Protein AF-A0A1W9R010-F1 (afdb_monomer)

pLDDT: mean 75.52, std 16.59, range 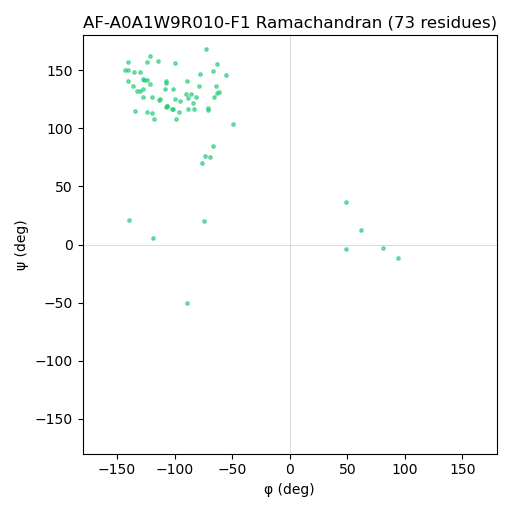[31.22, 95.25]

Secondary structure (DSSP, 8-state):
--EEEEETTEEEEE-TT-EEEEE-----TTS------EEEEPP-EEEEEE-TTS--EEEEEE--EEEEEE-----

Mean predicted aligned error: 8.99 Å

Structure (mmCIF, N/CA/C/O backbone):
data_AF-A0A1W9R010-F1
#
_entry.id   AF-A0A1W9R010-F1
#
loop_
_atom_site.group_PDB
_atom_site.id
_atom_site.type_symbol
_atom_site.label_atom_id
_atom_site.label_alt_id
_atom_site.label_comp_id
_atom_site.label_asym_id
_atom_site.label_entity_id
_atom_site.label_seq_id
_atom_site.pdbx_PDB_ins_code
_atom_site.Cartn_x
_atom_site.Cartn_y
_atom_site.Cartn_z
_atom_site.occupancy
_atom_site.B_iso_or_equiv
_atom_site.auth_seq_id
_atom_site.auth_comp_id
_atom_site.auth_asym_id
_atom_site.auth_atom_id
_atom_site.pdbx_PDB_model_num
ATOM 1 N N . MET A 1 1 ? -15.048 16.072 15.632 1.00 71.25 1 MET A N 1
ATOM 2 C CA . MET A 1 1 ? -13.864 15.901 16.506 1.00 71.25 1 MET A CA 1
ATOM 3 C C . MET A 1 1 ? -12.708 15.373 15.661 1.00 71.25 1 MET A C 1
ATOM 5 O O . MET A 1 1 ? -12.998 14.730 14.659 1.00 71.25 1 MET A O 1
ATOM 9 N N . TYR A 1 2 ? -11.445 15.692 15.968 1.00 79.00 2 TYR A N 1
ATOM 10 C CA . TYR A 1 2 ? -10.294 15.162 15.220 1.00 79.00 2 TYR A CA 1
ATOM 11 C C . TYR A 1 2 ? -9.238 14.585 16.165 1.00 79.00 2 TYR A C 1
ATOM 13 O O . TYR A 1 2 ? -9.067 15.092 17.269 1.00 79.00 2 TYR A O 1
ATOM 21 N N . ALA A 1 3 ? -8.521 13.562 15.706 1.00 73.94 3 ALA A N 1
ATOM 22 C CA . ALA A 1 3 ? -7.385 12.961 16.399 1.00 73.94 3 ALA A CA 1
ATOM 23 C C . AL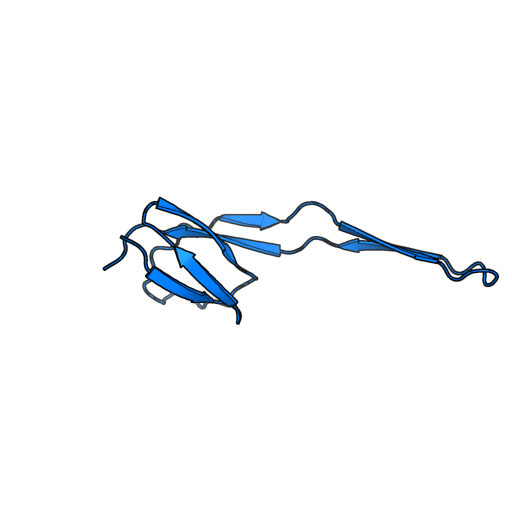A A 1 3 ? -6.140 12.982 15.502 1.00 73.94 3 ALA A C 1
ATOM 25 O O . ALA A 1 3 ? -6.249 13.059 14.275 1.00 73.94 3 ALA A O 1
ATOM 26 N N . ILE A 1 4 ? -4.953 12.922 16.110 1.00 82.00 4 ILE A N 1
ATOM 27 C CA . ILE A 1 4 ? -3.692 12.713 15.392 1.00 82.00 4 ILE A CA 1
ATOM 28 C C . ILE A 1 4 ? -3.219 11.297 15.694 1.00 82.00 4 ILE A C 1
ATOM 30 O O . ILE A 1 4 ? -2.949 10.964 16.845 1.00 82.00 4 ILE A O 1
ATOM 34 N N . ILE A 1 5 ? -3.106 10.472 14.659 1.00 78.69 5 ILE A N 1
ATOM 35 C CA . ILE A 1 5 ? -2.602 9.102 14.763 1.00 78.69 5 ILE A CA 1
ATOM 36 C C . ILE A 1 5 ? -1.210 9.019 14.144 1.00 78.69 5 ILE A C 1
ATOM 38 O O . ILE A 1 5 ? -0.943 9.635 13.111 1.00 78.69 5 ILE A O 1
ATOM 42 N N . LYS A 1 6 ? -0.311 8.252 14.764 1.00 78.56 6 LYS A N 1
ATOM 43 C CA . LYS A 1 6 ? 1.013 7.954 14.210 1.00 78.56 6 LYS A CA 1
ATOM 44 C C . LYS A 1 6 ? 1.033 6.510 13.725 1.00 78.56 6 LYS A C 1
ATOM 46 O O . LYS A 1 6 ? 0.862 5.598 14.524 1.00 78.56 6 LYS A O 1
ATOM 51 N N . ALA A 1 7 ? 1.271 6.312 12.435 1.00 75.00 7 ALA A N 1
ATOM 52 C CA . ALA A 1 7 ? 1.346 4.995 11.810 1.00 75.00 7 ALA A CA 1
ATOM 53 C C . ALA A 1 7 ? 2.468 4.976 10.770 1.00 75.00 7 ALA A C 1
ATOM 55 O O . ALA A 1 7 ? 2.682 5.963 10.065 1.00 75.00 7 ALA A O 1
ATOM 56 N N . SER A 1 8 ? 3.212 3.869 10.699 1.00 69.69 8 SER A N 1
ATOM 57 C CA . SER A 1 8 ? 4.287 3.657 9.713 1.00 69.69 8 SER A CA 1
ATOM 58 C C . SER A 1 8 ? 5.286 4.827 9.606 1.00 69.69 8 SER A C 1
ATOM 60 O O . SER A 1 8 ? 5.749 5.182 8.526 1.00 69.69 8 SER A O 1
ATOM 62 N N . GLY A 1 9 ? 5.594 5.467 10.741 1.00 76.81 9 GLY A N 1
ATOM 63 C CA . GLY A 1 9 ? 6.527 6.598 10.827 1.00 76.81 9 GLY A CA 1
ATOM 64 C C . GLY A 1 9 ? 5.959 7.971 10.439 1.00 76.81 9 GLY A C 1
ATOM 65 O O . GLY A 1 9 ? 6.666 8.963 10.596 1.00 76.81 9 GLY A O 1
ATOM 66 N N . GLN A 1 10 ? 4.701 8.061 10.002 1.00 82.56 10 GLN A N 1
ATOM 67 C CA . GLN A 1 10 ? 4.030 9.309 9.613 1.00 82.56 10 GLN A CA 1
ATOM 68 C C . GLN A 1 10 ? 2.874 9.641 10.569 1.00 82.56 10 GLN A C 1
ATOM 70 O O . GLN A 1 10 ? 2.366 8.764 11.269 1.00 82.56 10 GLN A O 1
ATOM 75 N N . GLN A 1 11 ? 2.479 10.916 10.625 1.00 82.62 11 GLN A N 1
ATOM 76 C CA . GLN A 1 11 ? 1.326 11.378 11.403 1.00 82.62 11 GLN A CA 1
ATOM 77 C C . GLN A 1 11 ? 0.168 11.746 10.475 1.00 82.62 11 GLN A C 1
ATOM 79 O O . GLN A 1 11 ? 0.378 12.384 9.445 1.00 82.62 11 GLN A O 1
ATOM 84 N N . PHE A 1 12 ? -1.050 11.382 10.870 1.00 82.62 12 PHE A N 1
ATOM 85 C CA . PHE A 1 12 ? -2.274 11.654 10.123 1.00 82.62 12 PHE A CA 1
ATOM 86 C C . PHE A 1 12 ? -3.293 12.335 11.030 1.00 82.62 12 PHE A C 1
ATOM 88 O O . PHE A 1 12 ? -3.518 11.894 12.156 1.00 82.62 12 PHE A O 1
ATOM 95 N N . LYS A 1 13 ? -3.924 13.397 10.527 1.00 83.19 13 LYS A N 1
ATOM 96 C CA . LYS A 1 13 ? -5.086 14.027 11.158 1.00 83.19 13 LYS A CA 1
ATOM 97 C C . LYS A 1 13 ? -6.345 13.335 10.649 1.00 83.19 13 LYS A C 1
ATOM 99 O O . LYS A 1 13 ? -6.521 13.251 9.437 1.00 83.19 13 LYS A O 1
ATOM 104 N N . VAL A 1 14 ? -7.191 12.855 11.556 1.00 81.81 14 VAL A N 1
ATOM 105 C CA . VAL A 1 14 ? -8.317 11.974 11.212 1.00 81.81 14 VAL A CA 1
ATOM 106 C C . VAL A 1 14 ? -9.597 12.382 11.923 1.00 81.81 14 VAL A C 1
ATOM 108 O O . VAL A 1 14 ? -9.552 12.888 13.047 1.00 81.81 14 VAL A O 1
ATOM 111 N N . GLN A 1 15 ? -10.729 12.146 11.269 1.00 78.88 15 GLN A N 1
ATOM 112 C CA . GLN A 1 15 ? -12.077 12.275 11.813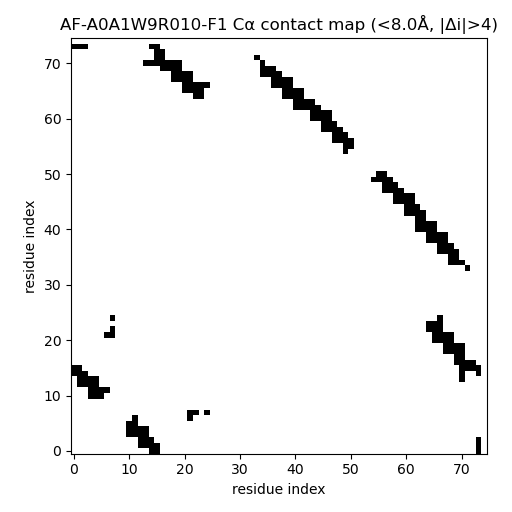 1.00 78.88 15 GLN A CA 1
ATOM 113 C C . GLN A 1 15 ? -12.820 10.932 11.716 1.00 78.88 15 GLN A C 1
ATOM 115 O O . GLN A 1 15 ? -12.418 10.019 10.992 1.00 78.88 15 GLN A O 1
ATOM 120 N N . GLU A 1 16 ? -13.905 10.787 12.478 1.00 78.00 16 GLU A N 1
ATOM 121 C CA . GLU A 1 16 ? -14.758 9.599 12.392 1.00 78.00 16 GLU A CA 1
ATOM 122 C C . GLU A 1 16 ? -15.365 9.470 10.991 1.00 78.00 16 GLU A C 1
ATOM 124 O O . GLU A 1 16 ? -15.916 10.426 10.448 1.00 78.00 16 GLU A O 1
ATOM 129 N N . GLY A 1 17 ? -15.275 8.275 10.405 1.00 77.19 17 GLY A N 1
ATOM 130 C CA . GLY A 1 17 ? -15.749 7.992 9.051 1.00 77.19 17 GLY A CA 1
ATOM 131 C C . GLY A 1 17 ? -14.690 8.110 7.951 1.00 77.19 17 GLY A C 1
ATOM 132 O O . GLY A 1 17 ? -14.947 7.619 6.848 1.00 77.19 17 GLY A O 1
ATOM 133 N N . ASP A 1 18 ? -13.508 8.666 8.236 1.00 78.44 18 ASP A N 1
ATOM 134 C CA . ASP A 1 18 ? -12.433 8.808 7.251 1.00 78.44 18 ASP A CA 1
ATOM 135 C C . ASP A 1 18 ? -11.857 7.457 6.804 1.00 78.44 18 ASP A C 1
ATOM 137 O O . ASP A 1 18 ? -11.805 6.478 7.558 1.00 78.44 18 ASP A O 1
ATOM 141 N N . ILE A 1 19 ? -11.389 7.421 5.554 1.00 78.69 19 ILE A N 1
ATOM 142 C CA . ILE A 1 19 ? -10.690 6.277 4.963 1.00 78.69 19 ILE A CA 1
ATOM 143 C C . ILE A 1 19 ? -9.242 6.677 4.699 1.00 78.69 19 ILE A C 1
ATOM 145 O O . ILE A 1 19 ? -8.980 7.636 3.976 1.00 78.69 19 ILE A O 1
ATOM 149 N N . ILE A 1 20 ? -8.304 5.912 5.252 1.00 79.00 20 ILE A N 1
ATOM 150 C CA . ILE A 1 20 ? -6.871 6.207 5.213 1.00 79.00 20 ILE A CA 1
ATOM 151 C C . ILE A 1 20 ? -6.121 4.997 4.663 1.00 79.00 20 ILE A C 1
ATOM 153 O O . ILE A 1 20 ? -6.467 3.847 4.941 1.00 79.00 20 ILE A O 1
ATOM 157 N N . CYS A 1 21 ? -5.095 5.266 3.858 1.00 76.75 21 CYS A N 1
ATOM 158 C CA . CYS A 1 21 ? -4.201 4.250 3.318 1.00 76.75 21 CYS A CA 1
ATOM 159 C C . CYS A 1 21 ? -2.885 4.263 4.100 1.00 76.75 21 CYS A C 1
ATOM 161 O O . CYS A 1 21 ? -2.155 5.254 4.057 1.00 76.75 21 CYS A O 1
ATOM 163 N N . PHE A 1 22 ? -2.574 3.162 4.776 1.00 76.31 22 PHE A N 1
ATOM 164 C CA . PHE A 1 22 ? -1.294 2.951 5.445 1.00 76.31 22 PHE A CA 1
ATOM 165 C C . PHE A 1 22 ? -0.368 2.079 4.595 1.00 76.31 22 PHE A C 1
ATOM 167 O O . PHE A 1 22 ? -0.817 1.294 3.755 1.00 76.31 22 PHE A O 1
ATOM 174 N N . ASP A 1 23 ? 0.939 2.215 4.828 1.00 73.00 23 ASP A N 1
ATOM 175 C CA . ASP A 1 23 ? 1.907 1.213 4.381 1.00 73.00 23 ASP A CA 1
ATOM 176 C C . ASP A 1 23 ? 1.658 -0.127 5.063 1.00 73.00 23 ASP A C 1
ATOM 178 O O . ASP A 1 23 ? 1.095 -0.160 6.157 1.00 73.00 23 ASP A O 1
ATOM 182 N N . ASN A 1 24 ? 2.103 -1.206 4.410 1.00 66.31 24 ASN A N 1
ATOM 183 C CA . ASN A 1 24 ? 1.932 -2.578 4.873 1.00 66.31 24 ASN A CA 1
ATOM 184 C C . ASN A 1 24 ? 2.351 -2.712 6.348 1.00 66.31 24 ASN A C 1
ATOM 186 O O . ASN A 1 24 ? 3.540 -2.691 6.676 1.00 66.31 24 ASN A O 1
ATOM 190 N N . MET A 1 25 ? 1.360 -2.791 7.233 1.00 63.31 25 MET A N 1
ATOM 191 C CA . MET A 1 25 ? 1.563 -2.985 8.659 1.00 63.31 25 MET A CA 1
ATOM 192 C C . MET A 1 25 ? 1.603 -4.488 8.909 1.00 63.31 25 MET A C 1
ATOM 194 O O . MET A 1 25 ? 0.630 -5.191 8.658 1.00 63.31 25 MET A O 1
ATOM 198 N N . SER A 1 26 ? 2.742 -4.988 9.386 1.00 56.03 26 SER A N 1
ATOM 199 C CA . SER A 1 26 ? 2.880 -6.383 9.811 1.00 56.03 26 SER A CA 1
ATOM 200 C C . SER A 1 26 ? 2.154 -6.573 11.146 1.00 56.03 26 SER A C 1
ATOM 202 O O . SER A 1 26 ? 2.780 -6.562 12.202 1.00 56.03 26 SER A O 1
ATOM 204 N N . LEU A 1 27 ? 0.825 -6.650 11.110 1.00 56.50 27 LEU A N 1
ATOM 205 C CA . LEU A 1 27 ? -0.020 -6.845 12.287 1.00 56.50 27 LEU A CA 1
ATOM 206 C C . LEU A 1 27 ? -0.236 -8.337 12.542 1.00 56.50 27 LEU A C 1
ATOM 208 O O . LEU A 1 27 ? -0.649 -9.073 11.648 1.00 56.50 27 LEU A O 1
ATOM 212 N N . GLU A 1 28 ? 0.001 -8.773 13.780 1.00 43.19 28 GLU A N 1
ATOM 213 C CA . GLU A 1 28 ? -0.479 -10.076 14.234 1.00 43.19 28 GLU A CA 1
ATOM 214 C C . GLU A 1 28 ? -1.982 -10.027 14.580 1.00 43.19 28 GLU A C 1
ATOM 216 O O . GLU A 1 28 ? -2.468 -9.004 15.076 1.00 43.19 28 GLU A O 1
ATOM 221 N N . PRO A 1 29 ? -2.744 -11.119 14.367 1.00 39.34 29 PRO A N 1
ATOM 222 C CA . PRO A 1 29 ? -4.203 -11.075 14.189 1.00 39.34 29 PRO A 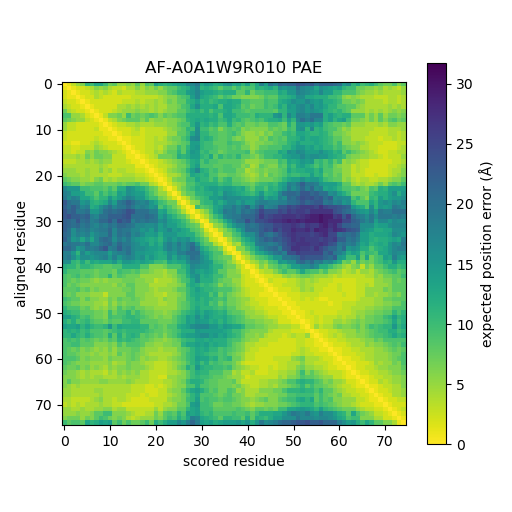CA 1
ATOM 223 C C . PRO A 1 29 ? -5.064 -10.833 15.449 1.00 39.34 29 PRO A C 1
ATOM 225 O O . PRO A 1 29 ? -6.240 -11.192 15.441 1.00 39.34 29 PRO A O 1
ATOM 228 N N . LYS A 1 30 ? -4.535 -10.288 16.555 1.00 36.38 30 LYS A N 1
ATOM 229 C CA . LYS A 1 30 ? -5.268 -10.204 17.844 1.00 36.38 30 LYS A CA 1
ATOM 230 C C . LYS A 1 30 ? -5.107 -8.908 18.653 1.00 36.38 30 LYS A C 1
ATOM 232 O O . LYS A 1 30 ? -5.411 -8.896 19.843 1.00 36.38 30 LYS A O 1
ATOM 237 N N . ALA A 1 31 ? -4.705 -7.798 18.039 1.00 31.22 31 ALA A N 1
ATOM 238 C CA . ALA A 1 31 ? -4.865 -6.488 18.674 1.00 31.22 31 ALA A CA 1
ATOM 239 C C . ALA A 1 31 ? -6.284 -5.961 18.404 1.00 31.22 31 ALA A C 1
ATOM 241 O O . ALA A 1 31 ? -6.684 -5.845 17.248 1.00 31.22 31 ALA A O 1
ATOM 242 N N . ALA A 1 32 ? -7.054 -5.670 19.457 1.00 35.84 32 ALA A N 1
ATOM 243 C CA . ALA A 1 32 ? -8.403 -5.117 19.354 1.00 35.84 32 ALA A CA 1
ATOM 244 C C . ALA A 1 32 ? -8.360 -3.696 18.773 1.00 35.84 32 ALA A C 1
ATOM 246 O O . ALA A 1 32 ? -8.330 -2.704 19.495 1.00 35.84 32 ALA A O 1
ATOM 247 N N . VAL A 1 33 ? -8.335 -3.610 17.448 1.0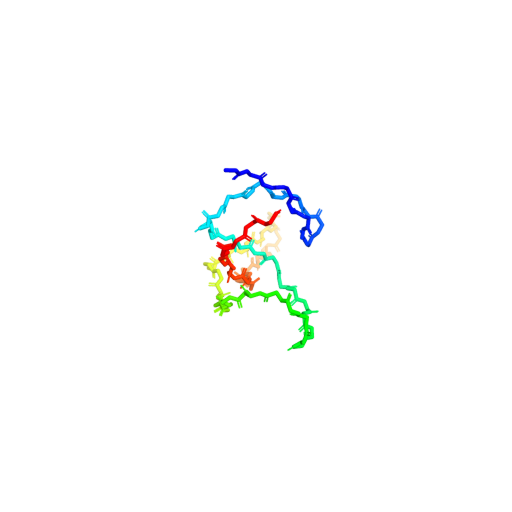0 47.16 33 VAL A N 1
ATOM 248 C CA . VAL A 1 33 ? -8.593 -2.389 16.701 1.00 47.16 33 VAL A CA 1
ATOM 249 C C . VAL A 1 33 ? -9.543 -2.777 15.577 1.00 47.16 33 VAL A C 1
ATOM 251 O O . VAL A 1 33 ? -9.206 -3.616 14.745 1.00 47.16 33 VAL A O 1
ATOM 254 N N . GLU A 1 34 ? -10.768 -2.246 15.593 1.00 43.28 34 GLU A N 1
ATOM 255 C CA . GLU A 1 34 ? -11.801 -2.550 14.595 1.00 43.28 34 GL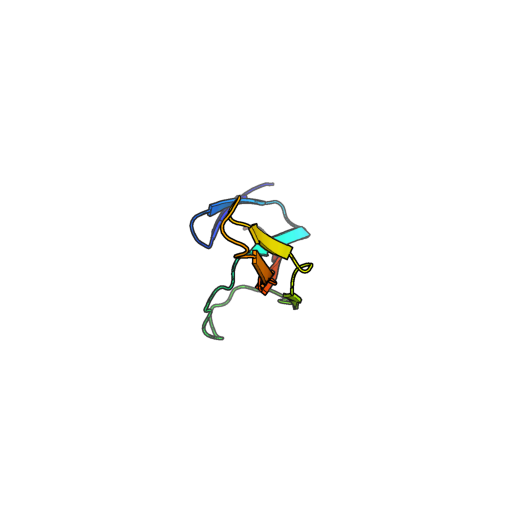U A CA 1
ATOM 256 C C . GLU A 1 34 ? -11.429 -1.947 13.231 1.00 43.28 34 GLU A C 1
ATOM 258 O O . GLU A 1 34 ? -11.975 -0.939 12.784 1.00 43.28 34 GLU A O 1
ATOM 263 N N . PHE A 1 35 ? -10.472 -2.566 12.546 1.00 47.44 35 PHE A N 1
ATOM 264 C CA . PHE A 1 35 ? -10.100 -2.226 11.186 1.00 47.44 35 PHE A CA 1
ATOM 265 C C . PHE A 1 35 ? -10.776 -3.199 10.227 1.00 47.44 35 PHE A C 1
ATOM 267 O O . PHE A 1 35 ? -10.418 -4.369 10.119 1.00 47.44 35 PHE A O 1
ATOM 274 N N . LYS A 1 36 ? -11.781 -2.701 9.501 1.00 46.62 36 LYS A N 1
ATOM 275 C CA . LY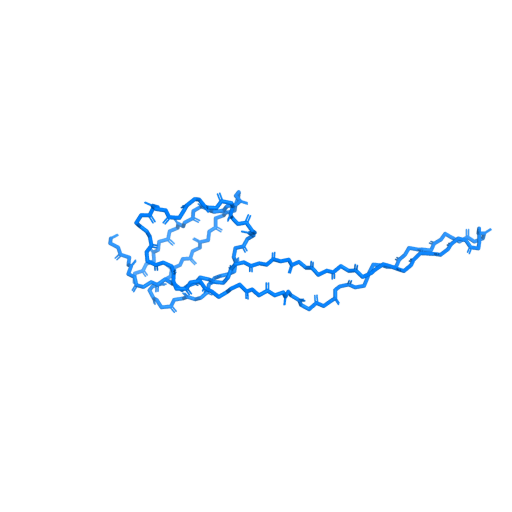S A 1 36 ? -12.411 -3.422 8.388 1.00 46.62 36 LYS A CA 1
ATOM 276 C C . LYS A 1 36 ? -11.474 -3.362 7.174 1.00 46.62 36 LYS A C 1
ATOM 278 O O . LYS A 1 36 ? -11.702 -2.596 6.239 1.00 46.62 36 LYS A O 1
ATOM 283 N N . GLU A 1 37 ? -10.357 -4.073 7.265 1.00 54.81 37 GLU A N 1
ATOM 284 C CA . GLU A 1 37 ? -9.267 -4.037 6.293 1.00 54.81 37 GLU A CA 1
ATOM 285 C C . GLU A 1 37 ? -9.714 -4.528 4.913 1.00 54.81 37 GLU A C 1
ATOM 287 O O . GLU A 1 37 ? -10.294 -5.603 4.758 1.00 54.81 37 GLU A O 1
ATOM 292 N N . VAL A 1 38 ? -9.397 -3.740 3.886 1.00 52.31 38 VAL A N 1
ATOM 293 C CA . VAL A 1 38 ? -9.414 -4.196 2.494 1.00 52.31 38 VAL A CA 1
ATOM 294 C C . VAL A 1 38 ? -7.991 -4.073 1.967 1.00 52.31 38 VAL A C 1
ATOM 296 O O . VAL A 1 38 ? -7.498 -2.963 1.755 1.00 52.31 38 VAL A O 1
ATOM 299 N N . LEU A 1 39 ? -7.334 -5.216 1.772 1.00 57.00 39 LEU A N 1
ATOM 300 C CA . LEU A 1 39 ? -6.027 -5.322 1.122 1.00 57.00 39 LEU A CA 1
ATOM 301 C C . LEU A 1 39 ? -6.156 -4.912 -0.353 1.00 57.00 39 LEU A C 1
ATOM 303 O O . LEU A 1 39 ? -7.005 -5.437 -1.077 1.00 57.00 39 LEU A O 1
ATOM 307 N N . GLY A 1 40 ? -5.326 -3.967 -0.803 1.00 64.00 40 GLY A N 1
ATOM 308 C CA . GLY A 1 40 ? -5.353 -3.446 -2.171 1.00 64.00 40 GLY A CA 1
ATOM 309 C C . GLY A 1 40 ? -3.955 -3.209 -2.743 1.00 64.00 40 GLY A C 1
ATOM 310 O O . GLY A 1 40 ? -3.006 -2.910 -2.024 1.00 64.00 40 GLY A O 1
ATOM 311 N N . ARG A 1 41 ? -3.828 -3.333 -4.070 1.00 74.94 41 ARG A N 1
ATOM 312 C CA . ARG A 1 41 ? -2.623 -2.942 -4.820 1.00 74.94 41 ARG A CA 1
ATOM 313 C C . ARG A 1 41 ? -2.833 -1.600 -5.492 1.00 74.94 41 ARG A C 1
ATOM 315 O O . ARG A 1 41 ? -3.855 -1.401 -6.147 1.00 74.94 41 ARG A O 1
ATOM 322 N N . ASP A 1 42 ? -1.853 -0.710 -5.380 1.00 80.25 42 ASP A N 1
ATOM 323 C CA . ASP A 1 42 ? -1.923 0.601 -6.020 1.00 80.25 42 ASP A CA 1
ATOM 324 C C . ASP A 1 42 ? -1.746 0.499 -7.547 1.00 80.25 42 ASP A C 1
ATOM 326 O O . ASP A 1 42 ? -1.343 -0.533 -8.114 1.00 80.25 42 ASP A O 1
ATOM 330 N N . LYS A 1 43 ? -2.043 1.600 -8.237 1.00 85.38 43 LYS A N 1
ATOM 331 C CA . LYS A 1 43 ? -1.781 1.762 -9.665 1.00 85.38 43 LYS A CA 1
ATOM 332 C C . LYS A 1 43 ? -0.301 1.502 -9.958 1.00 85.38 43 LYS A C 1
ATOM 334 O O . LYS A 1 43 ? 0.599 1.784 -9.169 1.00 85.38 43 LYS A O 1
ATOM 339 N N . LYS A 1 44 ? -0.038 0.927 -11.133 1.00 89.38 44 LYS A N 1
ATOM 340 C CA . LYS A 1 44 ? 1.320 0.549 -11.538 1.00 89.38 44 LYS A CA 1
ATOM 341 C C . LYS A 1 44 ? 2.148 1.799 -11.828 1.00 89.38 44 LYS A C 1
ATOM 343 O O . LYS A 1 44 ? 1.894 2.489 -12.810 1.00 89.38 44 LYS A O 1
ATOM 348 N N . VAL A 1 45 ? 3.187 2.020 -11.033 1.00 91.25 45 VAL A N 1
ATOM 349 C CA . VAL A 1 45 ? 4.213 3.031 -11.288 1.00 91.25 45 VAL A CA 1
ATOM 350 C C . VAL A 1 45 ? 5.271 2.425 -12.210 1.00 91.25 45 VAL A C 1
ATOM 352 O O . VAL A 1 45 ? 5.766 1.319 -11.977 1.00 91.25 45 VAL A O 1
ATOM 355 N N . ILE A 1 46 ? 5.611 3.122 -13.293 1.00 91.25 46 ILE A N 1
ATOM 356 C CA . ILE A 1 46 ? 6.638 2.683 -14.244 1.00 91.25 46 ILE A CA 1
ATOM 357 C C . ILE A 1 46 ? 7.922 3.456 -13.959 1.00 91.25 46 ILE A C 1
ATOM 359 O O . ILE A 1 46 ? 7.982 4.667 -14.139 1.00 91.25 46 ILE A O 1
ATOM 363 N N . ILE A 1 47 ? 8.969 2.739 -13.562 1.00 93.06 47 ILE A N 1
ATOM 364 C CA . ILE A 1 47 ? 10.305 3.288 -13.345 1.00 93.06 47 ILE A CA 1
ATOM 365 C C . ILE A 1 47 ? 11.115 3.041 -14.616 1.00 93.06 47 ILE A C 1
ATOM 367 O O . ILE A 1 47 ? 11.405 1.893 -14.968 1.00 93.06 47 ILE A O 1
ATOM 371 N N . TYR A 1 48 ? 11.491 4.117 -15.303 1.00 95.00 48 TYR A N 1
ATOM 372 C CA . TYR A 1 48 ? 12.354 4.066 -16.478 1.00 95.00 48 TYR A CA 1
ATOM 373 C C . TYR A 1 48 ? 13.698 4.731 -16.178 1.00 95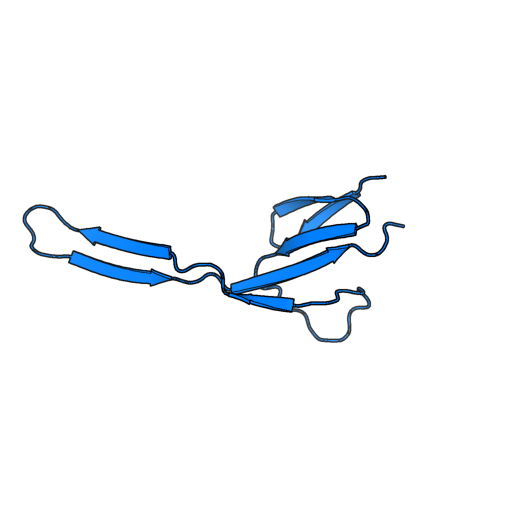.00 48 TYR A C 1
ATOM 375 O O . TYR A 1 48 ? 13.748 5.883 -15.758 1.00 95.00 48 TYR A O 1
ATOM 383 N N . LYS A 1 49 ? 14.795 4.004 -16.394 1.00 95.06 49 LYS A N 1
ATOM 384 C CA . LYS A 1 49 ? 16.166 4.507 -16.252 1.00 95.06 49 LYS A CA 1
ATOM 385 C C . LYS A 1 49 ? 16.864 4.387 -17.599 1.00 95.06 49 LYS A C 1
ATOM 387 O O . LYS A 1 49 ? 16.902 3.302 -18.169 1.00 95.06 49 LYS A O 1
ATOM 392 N N . LYS A 1 50 ? 17.441 5.478 -18.099 1.00 94.62 50 LYS A N 1
ATOM 393 C CA . LYS A 1 50 ? 18.223 5.500 -19.341 1.00 94.62 50 LYS A CA 1
ATOM 394 C C . LYS A 1 50 ? 19.526 6.240 -19.100 1.00 94.62 50 LYS A C 1
ATOM 396 O O . LYS A 1 50 ? 19.514 7.337 -18.549 1.00 94.62 50 LYS A O 1
ATOM 401 N N . ARG A 1 51 ? 20.644 5.662 -19.537 1.00 94.69 51 ARG A N 1
ATOM 402 C CA . ARG A 1 51 ? 21.942 6.346 -19.540 1.00 94.69 51 ARG A CA 1
ATOM 403 C C . ARG A 1 51 ? 22.232 6.881 -20.939 1.00 94.69 51 ARG A C 1
ATOM 405 O O . ARG A 1 51 ? 22.203 6.140 -21.922 1.00 94.69 51 ARG A O 1
ATOM 412 N N . ARG A 1 52 ? 22.506 8.185 -21.043 1.00 93.31 52 ARG A N 1
ATOM 413 C CA . ARG A 1 52 ? 22.829 8.835 -22.323 1.00 93.31 52 ARG A CA 1
ATOM 414 C C . ARG A 1 52 ? 24.144 8.260 -22.874 1.00 93.31 52 ARG A C 1
ATOM 416 O O . ARG A 1 52 ? 25.098 8.102 -22.122 1.00 93.31 52 ARG A O 1
ATOM 423 N N . ARG A 1 53 ? 24.195 7.973 -24.182 1.00 93.50 53 ARG A N 1
ATOM 424 C CA . ARG A 1 53 ? 25.375 7.449 -24.916 1.00 93.50 53 ARG A CA 1
ATOM 425 C C . ARG A 1 53 ? 25.896 6.073 -24.470 1.00 93.50 53 ARG A C 1
ATOM 427 O O . ARG A 1 53 ? 26.998 5.702 -24.852 1.00 93.50 53 ARG A O 1
ATOM 434 N N . LYS A 1 54 ? 25.147 5.324 -23.654 1.00 93.38 54 LYS A N 1
ATOM 435 C CA . LYS A 1 54 ? 25.581 4.007 -23.150 1.00 93.38 54 LYS A CA 1
ATOM 436 C C . LYS A 1 54 ? 24.679 2.846 -23.567 1.00 93.38 54 LYS A C 1
ATOM 438 O O . LYS A 1 54 ? 24.864 1.765 -23.030 1.00 93.38 54 LYS A O 1
ATOM 443 N N . ASP A 1 55 ? 23.680 3.089 -24.424 1.00 91.12 55 ASP A N 1
ATOM 444 C CA . ASP A 1 55 ? 22.590 2.173 -24.849 1.00 91.12 55 ASP A CA 1
ATOM 445 C C . ASP A 1 55 ? 21.823 1.437 -23.717 1.00 91.12 55 ASP A C 1
ATOM 447 O O . ASP A 1 55 ? 20.794 0.797 -23.910 1.00 91.12 55 ASP A O 1
ATOM 451 N N . SER A 1 56 ? 22.253 1.617 -22.473 1.00 95.25 56 SER A N 1
ATOM 452 C CA . SER A 1 56 ? 21.647 1.071 -21.277 1.00 95.25 56 SER A CA 1
ATOM 453 C C . SER A 1 56 ? 20.324 1.777 -20.989 1.00 95.25 56 SER A C 1
ATOM 455 O O . SER A 1 56 ? 20.267 2.985 -20.715 1.00 95.25 56 SER A O 1
ATOM 457 N N . LYS A 1 57 ? 19.252 0.987 -21.035 1.00 94.69 57 LYS A N 1
ATOM 458 C CA . LYS A 1 57 ? 17.885 1.360 -20.674 1.00 94.69 57 LYS A CA 1
ATOM 459 C C . LYS A 1 57 ? 17.252 0.242 -19.848 1.00 94.69 57 LYS A C 1
ATOM 461 O O . LYS A 1 57 ? 17.378 -0.929 -20.184 1.00 94.69 57 LYS A O 1
ATOM 466 N N . LEU A 1 58 ? 16.550 0.607 -18.782 1.00 93.88 58 LEU A N 1
ATOM 467 C CA . LEU A 1 58 ? 15.807 -0.302 -17.915 1.00 93.88 58 LEU A CA 1
ATOM 468 C C . LEU A 1 58 ? 14.391 0.242 -17.731 1.00 93.88 58 LEU A C 1
ATOM 470 O O . LEU A 1 58 ? 14.215 1.417 -17.414 1.00 93.88 58 LEU A O 1
ATOM 474 N N . LYS A 1 59 ? 13.385 -0.620 -17.889 1.00 94.38 59 LYS A N 1
ATOM 475 C CA . LYS A 1 59 ? 11.982 -0.315 -17.590 1.00 94.38 59 LYS A CA 1
ATOM 476 C C . LYS A 1 59 ? 11.474 -1.349 -16.593 1.00 94.38 59 LYS A C 1
ATOM 478 O O . LYS A 1 59 ? 11.382 -2.524 -16.929 1.00 94.38 59 LYS A O 1
ATOM 483 N N . ARG A 1 60 ? 11.144 -0.923 -15.374 1.00 94.75 60 ARG A N 1
ATOM 484 C CA . ARG A 1 60 ? 10.595 -1.790 -14.324 1.00 94.75 60 ARG A CA 1
ATOM 485 C C . ARG A 1 60 ? 9.236 -1.266 -13.883 1.00 94.75 60 ARG A C 1
ATOM 487 O O . ARG A 1 60 ? 9.044 -0.065 -13.737 1.00 94.75 60 ARG A O 1
ATOM 494 N N . GLY A 1 61 ? 8.287 -2.173 -13.681 1.00 93.56 61 GLY A N 1
ATOM 495 C CA . GLY A 1 61 ? 7.021 -1.850 -13.031 1.00 93.56 61 GLY A CA 1
ATOM 496 C C . GLY A 1 61 ? 7.128 -2.033 -11.523 1.00 93.56 61 GLY A C 1
ATOM 497 O O . GLY A 1 61 ? 7.721 -3.011 -11.073 1.00 93.56 61 GLY A O 1
ATOM 498 N N . PHE A 1 62 ? 6.519 -1.130 -10.769 1.00 92.56 62 PHE A N 1
ATOM 499 C CA . PHE A 1 62 ? 6.323 -1.254 -9.333 1.00 92.56 62 PHE A CA 1
ATOM 500 C C . PHE A 1 62 ? 4.844 -1.039 -9.004 1.00 92.56 62 PHE A C 1
ATOM 502 O O . PHE A 1 62 ? 4.170 -0.223 -9.633 1.00 92.56 62 PHE A O 1
ATOM 509 N N . ARG A 1 63 ? 4.330 -1.802 -8.044 1.00 88.56 63 ARG A N 1
ATOM 510 C CA . ARG A 1 63 ? 3.028 -1.575 -7.418 1.00 88.56 63 ARG A CA 1
ATOM 511 C C . ARG A 1 63 ? 3.278 -1.550 -5.922 1.00 88.56 63 ARG A C 1
ATOM 513 O O . ARG A 1 63 ? 3.916 -2.471 -5.420 1.00 88.56 63 ARG A O 1
ATOM 520 N N . ARG A 1 64 ? 2.824 -0.492 -5.257 1.00 86.25 64 ARG A N 1
ATOM 521 C CA . ARG A 1 64 ? 2.876 -0.404 -3.802 1.00 86.25 64 ARG A CA 1
ATOM 522 C C . ARG A 1 64 ? 1.690 -1.186 -3.252 1.00 86.25 64 ARG A C 1
ATOM 524 O O . ARG A 1 64 ? 0.558 -0.962 -3.685 1.00 86.25 64 ARG A O 1
ATOM 531 N N . ASP A 1 65 ? 1.966 -2.115 -2.352 1.00 83.50 65 ASP A N 1
ATOM 532 C CA . ASP A 1 65 ? 0.927 -2.735 -1.539 1.00 83.50 65 ASP A CA 1
ATOM 533 C C . ASP A 1 65 ? 0.570 -1.751 -0.421 1.00 83.50 65 ASP A C 1
ATOM 535 O O . ASP A 1 65 ? 1.455 -1.108 0.152 1.00 83.50 65 ASP A O 1
ATOM 539 N N . PHE A 1 66 ? -0.720 -1.588 -0.149 1.00 81.75 66 PHE A N 1
ATOM 540 C CA . PHE A 1 66 ? -1.191 -0.705 0.908 1.00 81.75 66 PHE A CA 1
ATOM 541 C C . PHE A 1 66 ? -2.369 -1.330 1.641 1.00 81.75 66 PHE A C 1
ATOM 543 O O . PHE A 1 66 ? -3.113 -2.157 1.103 1.00 81.75 66 PHE A O 1
ATOM 550 N N . THR A 1 67 ? -2.557 -0.870 2.866 1.00 78.50 67 THR A N 1
ATOM 551 C CA . THR A 1 67 ? -3.654 -1.288 3.722 1.00 78.50 67 THR A CA 1
ATOM 552 C C . THR A 1 67 ? -4.654 -0.148 3.802 1.00 78.50 67 THR A C 1
ATOM 554 O O . THR A 1 67 ? -4.314 0.953 4.238 1.00 78.50 67 THR A O 1
ATOM 557 N N . ARG A 1 68 ? -5.893 -0.383 3.359 1.00 79.50 68 ARG A N 1
ATOM 558 C CA . ARG A 1 68 ? -6.962 0.616 3.450 1.00 79.50 68 ARG A CA 1
ATOM 559 C C . ARG A 1 68 ? -7.790 0.385 4.702 1.00 79.50 68 ARG A C 1
ATOM 561 O O . ARG A 1 68 ? -8.379 -0.682 4.869 1.00 79.50 68 ARG A O 1
ATOM 568 N N . VAL A 1 69 ? -7.872 1.415 5.530 1.00 78.31 69 VAL A N 1
ATOM 569 C CA . VAL A 1 69 ? -8.504 1.384 6.845 1.00 78.31 69 VAL A CA 1
ATOM 570 C C . VAL A 1 69 ? -9.582 2.458 6.932 1.00 78.31 69 VAL A C 1
ATOM 572 O O . VAL A 1 69 ? -9.405 3.560 6.420 1.00 78.31 69 VAL A O 1
ATOM 575 N N . ARG A 1 70 ? -10.698 2.142 7.593 1.00 78.38 70 ARG A N 1
ATOM 576 C CA . ARG A 1 70 ? -11.757 3.101 7.927 1.00 78.38 70 ARG A CA 1
ATOM 577 C C . ARG A 1 70 ? -11.749 3.380 9.428 1.00 78.38 70 ARG A C 1
ATOM 579 O O . ARG A 1 70 ? -11.719 2.433 10.207 1.00 78.38 70 ARG A O 1
ATOM 586 N N . ILE A 1 71 ? -11.831 4.650 9.816 1.00 78.19 71 ILE A N 1
ATOM 587 C CA . ILE A 1 71 ? -11.957 5.063 11.218 1.00 78.19 71 ILE A CA 1
ATOM 588 C C . ILE A 1 71 ? -13.428 4.971 11.634 1.00 78.19 71 ILE A C 1
ATOM 590 O O . ILE A 1 71 ? -14.282 5.645 11.056 1.00 78.19 71 ILE A O 1
ATOM 594 N N . THR A 1 72 ? -13.740 4.104 12.598 1.00 77.69 72 THR A N 1
ATOM 595 C CA . THR A 1 72 ? -15.118 3.853 13.054 1.00 77.69 72 THR A CA 1
ATOM 596 C C . THR A 1 72 ? -15.533 4.787 14.181 1.00 77.69 72 THR A C 1
ATOM 598 O O . THR A 1 72 ? -16.584 5.414 14.078 1.00 77.69 72 THR A O 1
ATOM 601 N N . LYS A 1 73 ? -14.710 4.899 15.226 1.00 70.75 73 LYS A N 1
ATOM 602 C CA . LYS A 1 73 ? -14.933 5.777 16.379 1.00 70.75 73 LYS A CA 1
ATOM 603 C C . LYS A 1 73 ? -13.626 6.376 16.881 1.00 70.75 73 LYS A C 1
ATOM 605 O O . LYS A 1 73 ? -12.572 5.748 16.778 1.00 70.75 73 LYS A O 1
ATOM 610 N N . ILE A 1 74 ? -13.721 7.576 17.440 1.00 68.31 74 ILE A N 1
ATOM 611 C CA . ILE A 1 74 ? -12.653 8.279 18.146 1.00 68.31 74 ILE A CA 1
ATOM 612 C C . ILE A 1 74 ? -13.159 8.503 19.576 1.00 68.31 74 ILE A C 1
ATOM 614 O O . ILE A 1 74 ? -14.134 9.225 19.773 1.00 68.31 74 ILE A O 1
ATOM 618 N N . ALA A 1 75 ? -12.524 7.837 20.544 1.00 64.38 75 ALA A N 1
ATOM 619 C CA . ALA A 1 75 ? -12.793 8.013 21.973 1.00 64.38 75 ALA A CA 1
ATOM 620 C C . ALA A 1 75 ? -12.053 9.233 22.532 1.00 64.38 75 ALA A C 1
ATOM 622 O O . ALA A 1 75 ? -10.917 9.489 22.064 1.00 64.38 75 ALA A O 1
#

Solvent-accessible surface area (backbone atoms only — not comparable to full-atom valu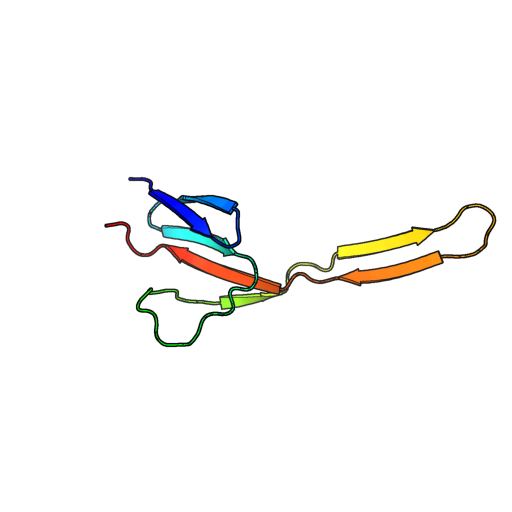es): 4984 Å² total; per-residue (Å²): 121,78,48,80,47,80,54,95,93,44,78,44,82,44,42,69,70,41,75,48,78,41,65,74,71,92,71,71,100,78,70,99,62,85,58,75,68,48,84,45,74,49,77,77,45,76,50,73,49,73,48,86,98,62,88,47,67,48,79,46,80,45,61,55,64,34,38,36,36,47,40,76,76,81,134

Nearest PDB structures (foldseek):
  8cgd-assembly1_q  TM=8.316E-01  e=7.262E-05  Escherichia coli BW25113
  6ys3-assembly1_r  TM=8.295E-01  e=9.553E-05  Escherichia coli BL21(DE3)
  6spf-assembly1_R  TM=8.152E-01  e=2.297E-04  Pseudomonas aeruginosa
  7y41-assembly1_S  TM=8.014E-01  e=3.975E-04  Mycolicibacterium smegmatis MC2 155
  6eri-assembly1_AR  TM=8.120E-01  e=2.060E-03  Spinacia oleracea

Foldseek 3Di:
DWDWDAAPNDIDIDDAFDKDKGADDPDDDDDPDPWPKDWDKADKDWDWDDDPPPRDIDIDIDIGTIIIGHHHDDD

Sequence (75 aa):
MYAIIKASGQQFKVQEGDIICFDNMSLEPKAAVEFKEVLGRDKKVIIYKKRRRKDSKLKRGFRRDFTRVRITKIA

Radius of gyration: 18.1 Å; Cα contacts (8 Å, |Δi|>4): 122; chains: 1; bounding box: 41×27×47 Å